Protein AF-X1P4F1-F1 (afdb_monomer_lite)

InterPro domains:
  IPR000850 Adenylate kinase/UMP-CMP kinase [PR00094] (30-45)
  IPR000850 Adenylate kinase/UMP-CMP kinase [PR00094] (47-61)
  IPR007862 Adenylate kinase, active site lid domain [PF05191] (1-32)
  IPR027417 P-loop containing nucleoside triphosphate hydrolase [G3DSA:3.40.50.300] (1-89)
  IPR027417 P-loop containing nucleoside triphosphate hydrolase [SSF52540] (5-84)

Structure (mmCIF, N/CA/C/O backbone):
data_AF-X1P4F1-F1
#
_entry.id   AF-X1P4F1-F1
#
loop_
_atom_site.group_PDB
_atom_site.id
_atom_site.type_symbol
_atom_site.label_atom_id
_atom_site.label_alt_id
_atom_site.label_comp_id
_atom_site.label_asym_id
_atom_site.label_entity_id
_atom_site.label_seq_id
_atom_site.pdbx_PDB_ins_code
_atom_site.Cartn_x
_atom_site.Cartn_y
_atom_site.Cartn_z
_atom_site.occupancy
_atom_site.B_iso_or_equiv
_atom_site.auth_seq_id
_atom_site.auth_comp_id
_atom_site.auth_asym_id
_atom_site.auth_atom_id
_atom_site.pdbx_PDB_model_num
ATOM 1 N N . ARG A 1 1 ? 0.254 -4.384 -21.788 1.00 71.94 1 ARG A N 1
ATOM 2 C CA . ARG A 1 1 ? -0.021 -3.809 -20.450 1.00 71.94 1 ARG A CA 1
ATOM 3 C C . ARG A 1 1 ? -1.416 -4.263 -20.008 1.00 71.94 1 ARG A C 1
ATOM 5 O O . ARG A 1 1 ? -2.354 -3.493 -20.122 1.00 71.94 1 ARG A O 1
ATOM 12 N N . ASN A 1 2 ? -1.598 -5.529 -19.608 1.00 86.12 2 ASN A N 1
ATOM 13 C CA . ASN A 1 2 ? -2.939 -6.143 -19.704 1.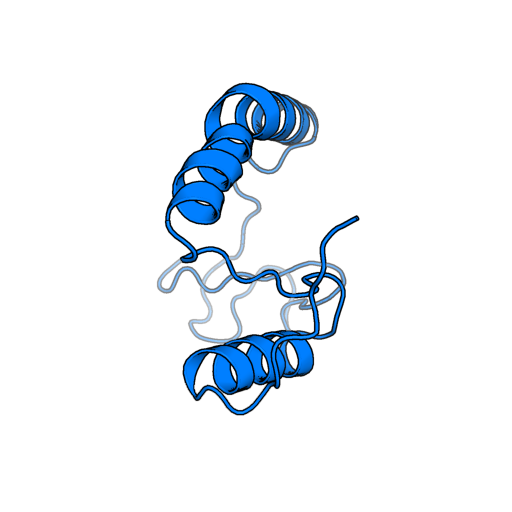00 86.12 2 ASN A CA 1
ATOM 14 C C . ASN A 1 2 ? -3.540 -6.605 -18.367 1.00 86.12 2 ASN A C 1
ATOM 16 O O . ASN A 1 2 ? -4.701 -6.988 -18.346 1.00 86.12 2 ASN A O 1
ATOM 20 N N . CYS A 1 3 ? -2.776 -6.615 -17.267 1.00 93.94 3 CYS A N 1
ATOM 21 C CA . CYS A 1 3 ? -3.220 -7.285 -16.032 1.00 93.94 3 CYS A CA 1
ATOM 22 C C . CYS A 1 3 ? -2.964 -6.527 -14.723 1.00 93.94 3 CYS A C 1
ATOM 24 O O . CYS A 1 3 ? -3.317 -7.044 -13.671 1.00 93.94 3 CYS A O 1
ATOM 26 N N . GLN A 1 4 ? -2.320 -5.354 -14.770 1.00 93.00 4 GLN A N 1
ATOM 27 C CA . GLN A 1 4 ? -2.051 -4.506 -13.594 1.00 93.00 4 GLN A CA 1
ATOM 28 C C . GLN A 1 4 ? -1.369 -5.222 -12.410 1.00 93.00 4 GLN A C 1
ATOM 30 O O . GLN A 1 4 ? -1.490 -4.791 -11.270 1.00 93.00 4 GLN A O 1
ATOM 35 N N . THR A 1 5 ? -0.651 -6.325 -12.655 1.00 95.56 5 THR A N 1
ATOM 36 C CA . THR A 1 5 ? 0.073 -7.018 -11.581 1.00 95.56 5 THR A CA 1
ATOM 37 C C . THR A 1 5 ? 1.179 -6.103 -11.052 1.00 95.56 5 THR A C 1
ATOM 39 O O . THR A 1 5 ? 2.031 -5.709 -11.854 1.00 95.56 5 THR A O 1
ATOM 42 N N . PRO A 1 6 ? 1.175 -5.767 -9.750 1.00 95.19 6 PRO A N 1
ATOM 43 C CA . PRO A 1 6 ? 2.194 -4.912 -9.165 1.00 95.19 6 PRO A CA 1
ATOM 44 C C . PRO A 1 6 ? 3.510 -5.675 -9.003 1.00 95.19 6 PRO A C 1
ATOM 46 O O . PRO A 1 6 ? 3.515 -6.882 -8.760 1.00 95.19 6 PRO A O 1
ATOM 49 N N . TYR A 1 7 ? 4.614 -4.944 -9.115 1.00 96.25 7 TYR A N 1
ATOM 50 C CA . TYR A 1 7 ? 5.970 -5.405 -8.823 1.00 96.25 7 TYR A CA 1
ATOM 51 C C . TYR A 1 7 ? 6.662 -4.350 -7.967 1.00 96.25 7 TYR A C 1
ATOM 53 O O . TYR A 1 7 ? 6.283 -3.179 -7.987 1.00 96.25 7 TYR A O 1
ATOM 61 N N . HIS A 1 8 ? 7.700 -4.760 -7.249 1.00 95.62 8 HIS A N 1
ATOM 62 C CA . HIS A 1 8 ? 8.549 -3.861 -6.482 1.00 95.62 8 HIS A CA 1
ATOM 63 C C . HIS A 1 8 ? 10.011 -4.215 -6.735 1.00 95.62 8 HIS A C 1
ATOM 65 O O . HIS A 1 8 ? 10.393 -5.370 -6.589 1.00 95.62 8 HIS A O 1
ATOM 71 N N . LEU A 1 9 ? 10.849 -3.229 -7.061 1.00 95.00 9 LEU A N 1
ATOM 72 C CA . LEU A 1 9 ? 12.232 -3.465 -7.503 1.00 95.00 9 LEU A CA 1
ATOM 73 C C . LEU A 1 9 ? 13.083 -4.269 -6.502 1.00 95.00 9 LEU A C 1
ATOM 75 O O . LEU A 1 9 ? 13.975 -4.998 -6.916 1.00 95.00 9 LEU A O 1
ATOM 79 N N . VAL A 1 10 ? 12.796 -4.145 -5.202 1.00 93.44 10 VAL A N 1
ATOM 80 C CA . VAL A 1 10 ? 13.530 -4.835 -4.123 1.00 93.44 10 VAL A CA 1
ATOM 81 C C . VAL A 1 10 ? 12.829 -6.112 -3.644 1.00 93.44 10 VAL A C 1
ATOM 83 O O . VAL A 1 10 ? 13.394 -7.196 -3.716 1.00 93.44 10 VAL A O 1
ATOM 86 N N . THR A 1 11 ? 11.601 -6.004 -3.134 1.00 92.38 11 THR A N 1
ATOM 87 C CA . THR A 1 11 ? 10.903 -7.102 -2.445 1.00 92.38 11 THR A CA 1
ATOM 88 C C . THR A 1 11 ? 10.133 -8.049 -3.366 1.00 92.38 11 THR A C 1
ATOM 90 O O . THR A 1 11 ? 9.797 -9.156 -2.953 1.00 92.38 11 THR A O 1
ATOM 93 N N . SER A 1 12 ? 9.830 -7.644 -4.602 1.00 94.25 12 SER A N 1
ATOM 94 C CA . SER A 1 12 ? 9.109 -8.478 -5.571 1.00 94.25 12 SER A CA 1
ATOM 95 C C . SER A 1 12 ? 9.449 -8.068 -7.013 1.00 94.25 12 SER A C 1
ATOM 97 O O . SER A 1 12 ? 8.595 -7.527 -7.727 1.00 94.25 12 SER A O 1
ATOM 99 N N . PRO A 1 13 ? 10.718 -8.228 -7.437 1.00 96.38 13 PRO A N 1
ATOM 100 C CA . PRO A 1 13 ? 11.136 -7.852 -8.780 1.00 96.38 13 PRO A CA 1
ATOM 101 C C . PRO A 1 13 ? 10.558 -8.820 -9.824 1.00 96.38 13 PRO A C 1
ATOM 103 O O . PRO A 1 13 ? 10.344 -9.997 -9.520 1.00 96.38 13 PRO A O 1
ATOM 106 N N . PRO A 1 14 ? 10.320 -8.361 -11.066 1.00 97.19 14 PRO A N 1
ATOM 107 C CA . PRO A 1 14 ? 9.969 -9.260 -12.160 1.00 97.19 14 PRO A CA 1
ATOM 108 C C . PRO A 1 14 ? 11.150 -10.173 -12.509 1.00 97.19 14 PRO A C 1
ATOM 110 O O . PRO A 1 14 ? 12.310 -9.792 -12.332 1.00 97.19 14 PRO A O 1
ATOM 113 N N . LYS A 1 15 ? 10.880 -11.351 -13.082 1.00 97.19 15 LYS A N 1
ATOM 114 C CA . LYS A 1 15 ? 11.948 -12.259 -13.544 1.00 97.19 15 LYS A CA 1
ATOM 115 C C . LYS A 1 15 ? 12.755 -11.663 -14.693 1.00 97.19 15 LYS A C 1
ATOM 117 O O . LYS A 1 15 ? 13.954 -11.909 -14.794 1.00 97.19 15 LYS A O 1
ATOM 122 N N . ALA A 1 16 ? 12.095 -10.909 -15.570 1.00 96.06 16 ALA A N 1
ATOM 123 C CA . ALA A 1 16 ? 12.727 -10.191 -16.669 1.00 96.06 16 ALA A CA 1
ATOM 124 C C . ALA A 1 16 ? 12.485 -8.686 -16.521 1.00 96.06 16 ALA A C 1
ATOM 126 O O . ALA A 1 16 ? 11.350 -8.239 -16.341 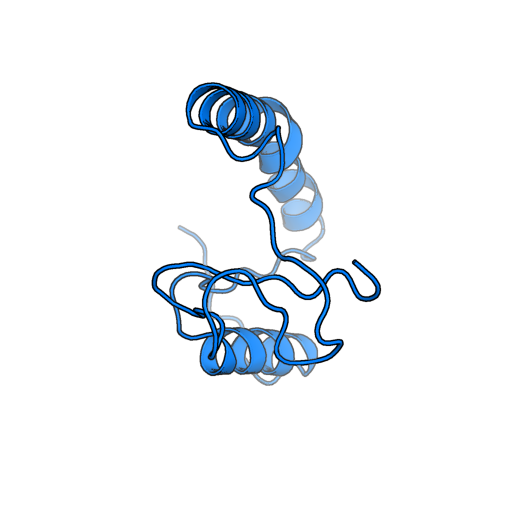1.00 96.06 16 ALA A O 1
ATOM 127 N N . GLN A 1 17 ? 13.553 -7.894 -16.624 1.00 94.56 17 GLN A N 1
ATOM 128 C CA . GLN A 1 17 ? 13.477 -6.443 -16.475 1.00 94.56 17 GLN A CA 1
ATOM 129 C C . GLN A 1 17 ? 12.457 -5.840 -17.450 1.00 94.56 17 GLN A C 1
ATOM 131 O O . GLN A 1 17 ? 12.459 -6.137 -18.644 1.00 94.56 17 GLN A O 1
ATOM 136 N N . GLY A 1 18 ? 11.564 -5.000 -16.923 1.00 94.50 18 GLY A N 1
ATOM 137 C CA . GLY A 1 18 ? 10.546 -4.311 -17.716 1.00 94.50 18 GLY A CA 1
ATOM 138 C C . GLY A 1 18 ? 9.404 -5.196 -18.227 1.00 94.50 18 GLY A C 1
ATOM 139 O O . GLY A 1 18 ? 8.550 -4.691 -18.952 1.00 94.50 18 GLY A O 1
ATOM 140 N N . LYS A 1 19 ? 9.337 -6.486 -17.862 1.00 96.62 19 LYS A N 1
ATOM 141 C CA . LYS A 1 19 ? 8.327 -7.417 -18.383 1.00 96.62 19 LYS A CA 1
ATOM 142 C C . LYS A 1 19 ? 7.538 -8.101 -17.271 1.00 96.62 19 LYS A C 1
ATOM 144 O O . LYS A 1 19 ? 8.090 -8.642 -16.325 1.00 96.62 19 LYS A O 1
ATOM 149 N N . CYS A 1 20 ? 6.219 -8.104 -17.416 1.00 96.94 20 CYS A N 1
ATOM 150 C CA . CYS A 1 20 ? 5.312 -8.780 -16.502 1.00 96.94 20 CYS A CA 1
ATOM 151 C C . CYS A 1 20 ? 5.421 -10.304 -16.649 1.00 96.94 20 CYS A C 1
ATOM 153 O O . CYS A 1 20 ? 5.155 -10.840 -17.726 1.00 96.94 20 CYS A O 1
ATOM 155 N N . ASP A 1 21 ? 5.672 -11.004 -15.547 1.00 97.44 21 ASP A N 1
ATOM 156 C CA . ASP A 1 21 ? 5.780 -12.467 -15.510 1.00 97.44 21 ASP A CA 1
ATOM 157 C C . ASP A 1 21 ? 4.454 -13.187 -15.804 1.00 97.44 21 ASP A C 1
ATOM 159 O O . ASP A 1 21 ? 4.459 -14.347 -16.206 1.00 97.44 21 ASP A O 1
ATOM 163 N N . LYS A 1 22 ? 3.308 -12.513 -15.617 1.00 96.25 22 LYS A N 1
ATOM 164 C CA . LYS A 1 22 ? 1.974 -13.109 -15.816 1.00 96.25 22 LYS A CA 1
ATOM 165 C C . LYS A 1 22 ? 1.427 -12.953 -17.229 1.00 96.25 22 LYS A C 1
ATOM 167 O O . LYS A 1 22 ? 0.807 -13.871 -17.747 1.00 96.25 22 LYS A O 1
ATOM 172 N N . CYS A 1 23 ? 1.597 -11.776 -17.834 1.00 96.31 23 CYS A N 1
ATOM 173 C CA . CYS A 1 23 ? 0.979 -11.457 -19.129 1.00 96.31 23 CYS A CA 1
ATOM 174 C C . CYS A 1 23 ? 1.977 -11.037 -20.213 1.00 96.31 23 CYS A C 1
ATOM 176 O O . CYS A 1 23 ? 1.565 -10.696 -21.317 1.00 96.31 23 CYS A O 1
ATOM 178 N N . GLY A 1 24 ? 3.274 -10.973 -19.897 1.00 95.75 24 GLY A N 1
ATOM 179 C CA . GLY A 1 24 ? 4.320 -10.542 -20.825 1.00 95.75 24 GLY A CA 1
ATOM 180 C C . GLY A 1 24 ? 4.287 -9.060 -21.209 1.00 95.75 24 GLY A C 1
ATOM 181 O O . GLY A 1 24 ? 5.112 -8.635 -22.011 1.00 95.75 24 GLY A O 1
ATOM 182 N N . GLY A 1 25 ? 3.351 -8.273 -20.669 1.00 96.06 25 GLY A N 1
ATOM 183 C CA . GLY A 1 25 ? 3.251 -6.842 -20.939 1.00 96.06 25 GLY A CA 1
ATOM 184 C C . GLY A 1 25 ? 4.385 -6.030 -20.314 1.00 96.06 25 GLY A C 1
ATOM 185 O O . GLY A 1 25 ? 4.948 -6.427 -19.299 1.00 96.06 25 GLY A O 1
ATOM 186 N N . GLU A 1 26 ? 4.663 -4.871 -20.906 1.00 96.12 26 GLU A N 1
ATOM 187 C CA . GLU A 1 26 ? 5.619 -3.888 -20.388 1.00 96.12 26 GLU A CA 1
ATOM 188 C C . GLU A 1 26 ? 5.231 -3.387 -18.983 1.00 96.12 26 GLU A C 1
ATOM 190 O O . GLU A 1 26 ? 4.052 -3.116 -18.718 1.00 96.12 26 GLU A O 1
ATOM 195 N N . LEU A 1 27 ? 6.227 -3.269 -18.104 1.00 96.56 27 LEU A N 1
ATOM 196 C CA . LEU A 1 27 ? 6.130 -2.660 -16.779 1.00 96.56 27 LEU A CA 1
ATOM 197 C C . LEU A 1 27 ? 6.580 -1.199 -16.823 1.00 96.56 27 LEU A C 1
ATOM 199 O O . LEU A 1 27 ? 7.473 -0.836 -17.582 1.00 96.56 27 LEU A O 1
ATOM 203 N N . TYR A 1 28 ? 5.983 -0.376 -15.971 1.00 95.06 28 TYR A N 1
ATOM 204 C CA . TYR A 1 28 ? 6.303 1.040 -15.841 1.00 95.06 28 TYR A CA 1
ATOM 205 C C . TYR A 1 28 ? 6.082 1.478 -14.391 1.00 95.06 28 TYR A C 1
ATOM 207 O O . TYR A 1 28 ? 5.272 0.882 -13.679 1.00 95.06 28 TYR A O 1
ATOM 215 N N . GLN A 1 29 ? 6.793 2.518 -13.963 1.00 95.25 29 GLN A N 1
ATOM 216 C CA . GLN A 1 29 ? 6.506 3.211 -12.710 1.00 95.25 29 GLN A CA 1
ATOM 217 C C . GLN A 1 29 ? 5.312 4.136 -12.930 1.00 95.25 29 GLN A C 1
ATOM 219 O O . GLN A 1 29 ? 5.246 4.829 -13.949 1.00 95.25 29 GLN A O 1
ATOM 224 N N . ARG A 1 30 ? 4.348 4.141 -12.009 1.00 95.25 30 ARG A N 1
ATOM 225 C CA . ARG A 1 30 ? 3.206 5.048 -12.132 1.00 95.25 30 ARG A CA 1
ATOM 226 C C . ARG A 1 30 ? 3.675 6.502 -12.003 1.00 95.25 30 ARG A C 1
ATOM 228 O O . ARG A 1 30 ? 4.616 6.764 -11.258 1.00 95.25 30 ARG A O 1
ATOM 235 N N . PRO A 1 31 ? 3.020 7.453 -12.691 1.00 95.50 31 PRO A N 1
ATOM 236 C CA . PRO A 1 31 ? 3.432 8.857 -12.657 1.00 95.50 31 PRO A CA 1
ATOM 237 C C . PRO A 1 31 ? 3.385 9.467 -11.246 1.00 95.50 31 PRO A C 1
ATOM 239 O O . PRO A 1 31 ? 4.177 10.354 -10.941 1.00 95.50 31 PRO A O 1
ATOM 242 N N . ASP A 1 32 ? 2.495 8.972 -10.382 1.00 94.94 32 ASP A N 1
ATOM 243 C CA . ASP A 1 32 ? 2.316 9.433 -9.003 1.00 94.94 32 ASP A CA 1
ATOM 244 C C . ASP A 1 32 ? 3.205 8.712 -7.972 1.00 94.94 32 ASP A C 1
ATOM 246 O O . ASP A 1 32 ? 3.170 9.051 -6.791 1.00 94.94 32 ASP A O 1
ATOM 250 N N . ASP A 1 33 ? 4.023 7.743 -8.394 1.00 95.31 33 ASP A N 1
ATOM 251 C CA . ASP A 1 33 ? 4.976 7.038 -7.524 1.00 95.31 33 ASP A CA 1
ATOM 252 C C . ASP A 1 33 ? 6.343 7.757 -7.503 1.00 95.31 33 ASP A C 1
ATOM 254 O O . ASP A 1 33 ? 7.393 7.128 -7.636 1.00 95.31 33 ASP A O 1
ATOM 258 N N . ASN A 1 34 ? 6.343 9.086 -7.371 1.00 96.94 34 ASN A N 1
ATOM 259 C CA . ASN A 1 34 ? 7.540 9.914 -7.190 1.00 96.94 34 ASN A CA 1
ATOM 260 C C . ASN A 1 34 ? 7.591 10.486 -5.757 1.00 96.94 34 ASN A C 1
ATOM 262 O O . ASN A 1 34 ? 6.576 10.528 -5.067 1.00 96.94 34 ASN A O 1
ATOM 266 N N . GLU A 1 35 ? 8.768 10.910 -5.291 1.00 97.75 35 GLU A N 1
ATOM 267 C CA . GLU A 1 35 ? 8.966 11.313 -3.889 1.00 97.75 35 GLU A CA 1
ATOM 268 C C . GLU A 1 35 ? 8.066 12.480 -3.452 1.00 97.75 35 GLU A C 1
ATOM 270 O O . GLU A 1 35 ? 7.507 12.451 -2.354 1.00 97.75 35 GLU A O 1
ATOM 275 N N . GLU A 1 36 ? 7.915 13.493 -4.305 1.00 98.06 36 GLU A N 1
ATOM 276 C CA . GLU A 1 36 ? 7.084 14.667 -4.032 1.00 98.06 36 GLU A CA 1
ATOM 277 C C . GLU A 1 36 ? 5.623 14.257 -3.817 1.00 98.06 36 GLU A C 1
ATOM 279 O O . GLU A 1 36 ? 5.051 14.531 -2.760 1.00 98.06 36 GLU A O 1
ATOM 284 N N . THR A 1 37 ? 5.057 13.497 -4.758 1.00 97.81 37 THR A N 1
ATOM 285 C CA . THR A 1 37 ? 3.677 13.009 -4.665 1.00 97.81 37 THR A CA 1
ATOM 286 C C . THR A 1 37 ? 3.484 12.026 -3.507 1.00 97.81 37 THR A C 1
ATOM 288 O O . THR A 1 37 ? 2.437 12.033 -2.861 1.00 97.81 37 THR A O 1
ATOM 291 N N . VAL A 1 38 ? 4.477 11.190 -3.186 1.00 97.56 38 VAL A N 1
ATOM 292 C CA . VAL A 1 38 ? 4.408 10.282 -2.027 1.00 97.56 38 VAL A CA 1
ATOM 293 C C . VAL A 1 38 ? 4.341 11.067 -0.716 1.00 97.56 38 VAL A C 1
ATOM 295 O O . VAL A 1 38 ? 3.531 10.724 0.147 1.00 97.56 38 VAL A O 1
ATOM 298 N N . ARG A 1 39 ? 5.142 12.129 -0.567 1.00 98.25 39 ARG A N 1
ATOM 299 C CA . ARG A 1 39 ? 5.127 12.986 0.627 1.00 98.25 39 ARG A CA 1
ATOM 300 C C . ARG A 1 39 ? 3.768 13.658 0.813 1.00 98.25 39 ARG A C 1
ATOM 302 O O . ARG A 1 39 ? 3.179 13.524 1.882 1.00 98.25 39 ARG A O 1
ATOM 309 N N . GLU A 1 40 ? 3.238 14.280 -0.238 1.00 98.19 40 GLU A N 1
ATOM 310 C CA . GLU A 1 40 ? 1.914 14.912 -0.204 1.00 98.19 40 GLU A CA 1
ATOM 311 C C . GLU A 1 40 ? 0.810 13.895 0.141 1.00 98.19 40 GLU A C 1
ATOM 313 O O . GLU A 1 40 ? -0.043 14.145 0.995 1.00 98.19 40 GLU A O 1
ATOM 318 N N . ARG A 1 41 ? 0.856 12.691 -0.447 1.00 98.00 41 ARG A N 1
ATOM 319 C CA . ARG A 1 41 ? -0.104 11.619 -0.139 1.00 98.00 41 ARG A CA 1
ATOM 320 C C . ARG A 1 41 ? -0.051 11.180 1.323 1.00 98.00 41 ARG A C 1
ATOM 322 O O . ARG A 1 41 ? -1.099 10.854 1.880 1.00 98.00 41 ARG A O 1
ATOM 329 N N . LEU A 1 42 ? 1.130 11.157 1.941 1.00 98.19 42 LEU A N 1
ATOM 330 C CA . LEU A 1 42 ? 1.276 10.843 3.364 1.00 98.19 42 LEU A CA 1
ATOM 331 C C . LEU A 1 42 ? 0.700 11.957 4.245 1.00 98.19 42 LEU A C 1
ATOM 333 O O . LEU A 1 42 ? -0.034 11.658 5.185 1.00 98.19 42 LEU A O 1
ATOM 337 N N . GLU A 1 43 ? 0.956 13.225 3.919 1.00 98.25 43 GLU A N 1
ATOM 338 C CA . GLU A 1 43 ? 0.368 14.369 4.631 1.00 98.25 43 GLU A CA 1
ATOM 339 C C . GLU A 1 43 ? -1.167 14.333 4.583 1.00 98.25 43 GLU A C 1
ATOM 341 O O . GLU A 1 43 ? -1.829 14.406 5.623 1.00 98.25 43 GLU A O 1
ATOM 346 N N . VAL A 1 44 ? -1.742 14.115 3.395 1.00 98.19 44 VAL A N 1
ATOM 347 C CA . VAL A 1 44 ? -3.194 13.968 3.211 1.00 98.19 44 VAL A CA 1
ATOM 348 C C . VAL A 1 44 ? -3.733 12.748 3.963 1.00 98.19 44 VAL A C 1
ATOM 350 O O . VAL A 1 44 ? -4.785 12.840 4.603 1.00 98.19 44 VAL A O 1
ATOM 353 N N . PHE A 1 45 ? -3.025 11.613 3.937 1.00 98.00 45 PHE A N 1
ATOM 354 C CA . PHE A 1 45 ? -3.413 10.419 4.689 1.00 98.00 45 PHE A CA 1
ATOM 355 C C . PHE A 1 45 ? -3.516 10.713 6.190 1.00 98.00 45 PHE A C 1
ATOM 357 O O . PHE A 1 45 ? -4.543 10.402 6.795 1.00 98.00 45 PHE A O 1
ATOM 364 N N . PHE A 1 46 ? -2.508 11.352 6.789 1.00 97.94 46 PHE A N 1
ATOM 365 C CA . PHE A 1 46 ? -2.537 11.681 8.216 1.00 97.94 46 PHE A CA 1
ATOM 366 C C . PHE A 1 46 ? -3.599 12.730 8.560 1.00 97.94 46 PHE A C 1
ATOM 368 O O . PHE A 1 46 ? -4.248 12.612 9.597 1.00 97.94 46 PHE A O 1
ATOM 375 N N . ALA A 1 47 ? -3.825 13.716 7.689 1.00 97.94 47 ALA A N 1
ATOM 376 C CA . ALA A 1 47 ? -4.816 14.761 7.926 1.00 97.94 47 ALA A CA 1
ATOM 377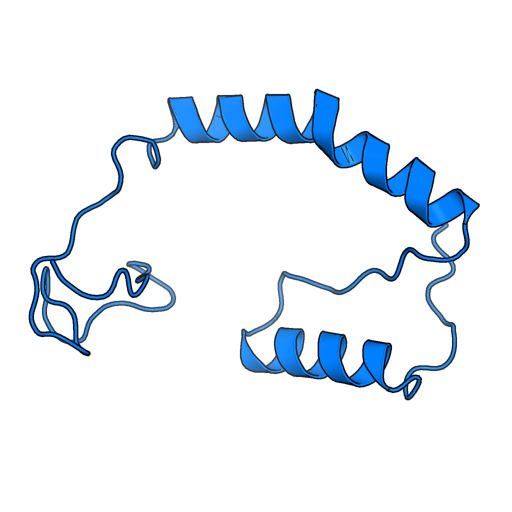 C C . ALA A 1 47 ? -6.268 14.271 7.775 1.00 97.94 47 ALA A C 1
ATOM 379 O O . ALA A 1 47 ? -7.146 14.724 8.508 1.00 97.94 47 ALA A O 1
ATOM 380 N N . GLN A 1 48 ? -6.538 13.370 6.822 1.00 97.25 48 GLN A N 1
ATOM 381 C CA . GLN A 1 48 ? -7.911 13.047 6.405 1.00 97.25 48 GLN A CA 1
ATOM 382 C C . GLN A 1 48 ? -8.296 11.577 6.593 1.00 97.25 48 GLN A C 1
ATOM 384 O O . GLN A 1 48 ? -9.459 11.281 6.858 1.00 97.25 48 GLN A O 1
ATOM 389 N N . THR A 1 49 ? -7.349 10.646 6.465 1.00 97.00 49 THR A N 1
ATOM 390 C CA . THR A 1 49 ? -7.636 9.202 6.534 1.00 97.00 49 THR A CA 1
ATOM 391 C C . THR A 1 49 ? -7.384 8.632 7.927 1.00 97.00 49 THR A C 1
ATOM 393 O O . THR A 1 49 ? -8.229 7.905 8.443 1.00 97.00 49 THR A O 1
ATOM 396 N N . ALA A 1 50 ? -6.273 8.984 8.579 1.00 97.50 50 ALA A N 1
ATOM 397 C CA . ALA A 1 50 ? -5.946 8.494 9.920 1.00 97.50 50 ALA A CA 1
ATOM 398 C C . ALA A 1 50 ? -7.041 8.772 10.981 1.00 97.50 50 ALA A C 1
ATOM 400 O O . ALA A 1 50 ? -7.313 7.870 11.776 1.00 97.50 50 ALA A O 1
ATOM 401 N N . PRO A 1 51 ? -7.763 9.918 10.975 1.00 97.38 51 PRO A N 1
ATOM 402 C CA . PRO A 1 51 ? -8.868 10.155 11.913 1.00 97.38 51 PRO A CA 1
ATOM 403 C C . PRO A 1 51 ? -10.041 9.164 11.790 1.00 97.38 51 PRO A C 1
ATOM 405 O O . PRO A 1 51 ? -10.820 9.006 12.731 1.00 97.38 51 PRO A O 1
ATOM 408 N N . ILE A 1 52 ? -10.175 8.452 10.661 1.00 97.12 52 ILE A N 1
ATOM 409 C CA . ILE A 1 52 ? -11.201 7.410 10.475 1.00 97.12 52 ILE A CA 1
ATOM 410 C C . ILE A 1 52 ? -10.986 6.245 11.460 1.00 97.12 52 ILE A C 1
ATOM 412 O O . ILE A 1 52 ? -11.947 5.572 11.843 1.00 97.12 52 ILE A O 1
ATOM 416 N N . LEU A 1 53 ? -9.753 6.029 11.936 1.00 96.94 53 LEU A N 1
ATOM 417 C CA . LEU A 1 53 ? -9.455 5.015 12.950 1.00 96.94 53 LEU A CA 1
ATOM 418 C C . LEU A 1 53 ? -10.255 5.256 14.238 1.00 96.94 53 LEU A C 1
ATOM 420 O O . LEU A 1 53 ? -10.825 4.312 14.785 1.00 96.94 53 LEU A O 1
ATOM 424 N N . ASP A 1 54 ? -10.398 6.510 14.675 1.00 96.25 54 ASP A N 1
ATOM 425 C CA . ASP A 1 54 ? -11.174 6.854 15.874 1.00 96.25 54 ASP A CA 1
ATOM 426 C C . ASP A 1 54 ? -12.663 6.528 15.714 1.00 96.25 54 ASP A C 1
ATOM 428 O O . ASP A 1 54 ? -13.322 6.105 16.668 1.00 96.25 54 ASP A O 1
ATOM 432 N N . TYR A 1 55 ? -13.201 6.696 14.503 1.00 96.88 55 TYR A N 1
ATOM 433 C CA . TYR A 1 55 ? -14.594 6.378 14.193 1.00 96.88 55 TYR A CA 1
ATOM 434 C C . TYR A 1 55 ? -14.891 4.880 14.352 1.00 96.88 55 TYR A C 1
ATOM 436 O O . TYR A 1 55 ? -15.923 4.516 14.926 1.00 96.88 55 TYR A O 1
ATOM 444 N N . TYR A 1 56 ? -13.988 4.007 13.892 1.00 97.12 56 TYR A N 1
ATOM 445 C CA . TYR A 1 56 ? -14.141 2.556 14.044 1.00 97.12 56 TYR A CA 1
ATOM 446 C C . TYR A 1 56 ? -13.765 2.057 15.440 1.00 97.12 56 TYR A C 1
ATOM 448 O O . TYR A 1 56 ? -14.413 1.134 15.944 1.00 97.12 56 TYR A O 1
ATOM 456 N N . ARG A 1 57 ? -12.791 2.698 16.103 1.00 96.06 57 ARG A N 1
ATOM 457 C CA . ARG A 1 57 ? -12.415 2.389 17.489 1.00 96.06 57 ARG A CA 1
ATOM 458 C C . ARG A 1 57 ? -13.598 2.582 18.438 1.00 96.06 57 ARG A C 1
ATOM 460 O O . ARG A 1 57 ? -13.911 1.679 19.202 1.00 96.06 57 ARG A O 1
ATOM 467 N N . LYS A 1 58 ? -14.340 3.691 18.311 1.00 96.94 58 LYS A N 1
ATOM 468 C CA . LYS A 1 58 ? -15.558 3.966 19.109 1.00 96.94 58 LYS A CA 1
ATOM 469 C C . LYS A 1 58 ? -16.681 2.939 18.919 1.00 96.94 58 LYS A C 1
ATOM 471 O O . LYS A 1 58 ? -17.566 2.851 19.762 1.00 96.94 58 LYS A O 1
ATOM 476 N N . GLN A 1 59 ? -1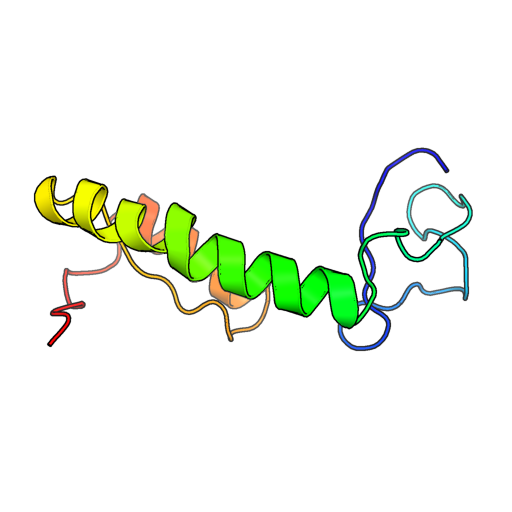6.669 2.187 17.820 1.00 96.88 59 GLN A N 1
ATOM 477 C CA . GLN A 1 59 ? -17.658 1.146 17.527 1.00 96.88 59 GLN A CA 1
ATOM 478 C C . GLN A 1 59 ? -17.187 -0.260 17.917 1.00 96.88 59 GLN A C 1
ATOM 480 O O . GLN A 1 59 ? -17.907 -1.215 17.636 1.00 96.88 59 GLN A O 1
ATOM 485 N N . ASN A 1 60 ? -15.990 -0.405 18.503 1.00 94.19 60 ASN A N 1
ATOM 486 C CA . ASN A 1 60 ? -15.326 -1.696 18.711 1.00 94.19 60 ASN A CA 1
ATOM 487 C C . ASN A 1 60 ? -15.215 -2.518 17.410 1.00 94.19 60 ASN A C 1
ATOM 489 O O . ASN A 1 60 ? -15.389 -3.733 17.408 1.00 94.19 60 ASN A O 1
ATOM 493 N N . LYS A 1 61 ? -14.971 -1.837 16.280 1.00 93.50 61 LYS A N 1
ATOM 494 C CA . LYS A 1 61 ? -14.814 -2.447 14.944 1.00 93.50 61 LYS A CA 1
ATOM 495 C C . LYS A 1 61 ? -13.394 -2.337 14.390 1.00 93.50 61 LYS A C 1
ATOM 497 O O . LYS A 1 61 ? -13.146 -2.781 13.273 1.00 93.50 61 LYS A O 1
ATOM 502 N N . LEU A 1 62 ? -12.484 -1.701 15.125 1.00 95.38 62 LEU A N 1
ATOM 503 C CA . LEU A 1 62 ? -11.087 -1.575 14.731 1.00 95.38 62 LEU A CA 1
ATOM 504 C C . LEU A 1 62 ? -10.296 -2.758 15.287 1.00 95.38 62 LEU A C 1
ATOM 506 O O . LEU A 1 62 ? -10.314 -2.988 16.492 1.00 95.38 62 LEU A O 1
ATOM 510 N N . ILE A 1 63 ? -9.576 -3.454 14.410 1.00 94.56 63 ILE A N 1
ATOM 511 C CA . ILE A 1 63 ? -8.555 -4.427 14.791 1.00 94.56 63 ILE A CA 1
ATOM 512 C C . ILE A 1 63 ? -7.277 -4.055 14.044 1.00 94.56 63 ILE A C 1
ATOM 514 O O . ILE A 1 63 ? -7.314 -3.806 12.838 1.00 94.56 63 ILE A O 1
ATOM 518 N N . GLU A 1 64 ? -6.168 -3.966 14.772 1.00 94.31 64 GLU A N 1
ATOM 519 C CA . GLU A 1 64 ? -4.862 -3.589 14.233 1.00 94.31 64 GLU A CA 1
ATOM 520 C C . GLU A 1 64 ? -4.051 -4.845 13.883 1.00 94.31 64 GLU A C 1
ATOM 522 O O . GLU A 1 64 ? -4.144 -5.865 14.563 1.00 94.31 64 GLU A O 1
ATOM 527 N N . VAL A 1 65 ? -3.288 -4.771 12.790 1.00 94.69 65 VAL A N 1
ATOM 528 C CA . VAL A 1 65 ? -2.440 -5.853 12.266 1.00 94.69 65 VAL A CA 1
ATOM 529 C C . VAL A 1 65 ? -1.079 -5.266 11.903 1.00 94.69 65 VAL A C 1
ATOM 531 O O . VAL A 1 65 ? -1.012 -4.182 11.313 1.00 94.69 65 VAL A O 1
ATOM 534 N N . ASN A 1 66 ? 0.013 -5.970 12.212 1.00 94.31 66 ASN A N 1
ATOM 535 C CA . ASN A 1 66 ? 1.360 -5.483 11.914 1.00 94.31 66 ASN A CA 1
ATOM 536 C C . ASN A 1 66 ? 1.713 -5.611 10.418 1.00 94.31 66 ASN A C 1
ATOM 538 O O . ASN A 1 66 ? 2.133 -6.662 9.938 1.00 94.31 66 ASN A O 1
ATOM 542 N N . GLY A 1 67 ? 1.623 -4.500 9.682 1.00 94.62 67 GLY A N 1
ATOM 543 C CA . GLY A 1 67 ? 1.945 -4.439 8.250 1.00 94.62 67 GLY A CA 1
ATOM 544 C C . GLY A 1 67 ? 3.433 -4.553 7.881 1.00 94.62 67 GLY A C 1
ATOM 545 O O . GLY A 1 67 ? 3.741 -4.609 6.694 1.00 94.62 67 GLY A O 1
ATOM 546 N N . ASN A 1 68 ? 4.353 -4.593 8.853 1.00 94.56 68 ASN A N 1
ATOM 547 C CA . ASN A 1 68 ? 5.801 -4.671 8.600 1.00 94.56 68 ASN A CA 1
ATOM 548 C C . ASN A 1 68 ? 6.334 -6.114 8.475 1.00 94.56 68 ASN A C 1
ATOM 550 O O . ASN A 1 68 ? 7.542 -6.309 8.334 1.00 94.56 68 ASN A O 1
ATOM 554 N N . LEU A 1 69 ? 5.464 -7.124 8.561 1.00 94.06 69 LEU A N 1
ATOM 555 C CA . LEU A 1 69 ? 5.827 -8.538 8.418 1.00 94.06 69 LEU A CA 1
ATOM 556 C C . LEU A 1 69 ? 5.886 -8.971 6.940 1.00 94.06 69 LEU A C 1
ATOM 558 O O . LEU A 1 69 ? 5.515 -8.226 6.029 1.00 94.06 69 LEU A O 1
ATOM 562 N N . GLY A 1 70 ? 6.323 -10.207 6.674 1.00 93.94 70 GLY A N 1
ATOM 563 C CA . GLY A 1 70 ? 6.265 -10.777 5.329 1.00 93.94 70 GLY A CA 1
ATOM 564 C C . GLY A 1 70 ? 4.823 -10.943 4.829 1.00 93.94 70 GLY A C 1
ATOM 565 O O . GLY A 1 70 ? 3.901 -11.164 5.610 1.00 93.94 70 GLY A O 1
ATOM 566 N N . ILE A 1 71 ? 4.613 -10.920 3.504 1.00 93.50 71 ILE A N 1
ATOM 567 C CA . ILE A 1 71 ? 3.271 -10.993 2.878 1.00 93.50 71 ILE A CA 1
ATOM 568 C C . ILE A 1 71 ? 2.427 -12.158 3.432 1.00 93.50 71 ILE A C 1
ATOM 570 O O . ILE A 1 71 ? 1.246 -11.989 3.726 1.00 93.50 71 ILE A O 1
ATOM 574 N N . GLN A 1 72 ? 3.030 -13.342 3.595 1.00 96.19 72 GLN A N 1
ATOM 575 C CA . GLN A 1 72 ? 2.339 -14.532 4.113 1.00 96.19 72 GLN A CA 1
ATOM 576 C C . GLN A 1 72 ? 2.051 -14.460 5.620 1.00 96.19 72 GLN A C 1
ATOM 578 O O . GLN A 1 72 ? 1.148 -15.129 6.111 1.00 96.19 72 GLN A O 1
ATOM 583 N N . GLU A 1 73 ? 2.822 -13.685 6.376 1.00 96.06 73 GLU A N 1
ATOM 584 C CA . GLU A 1 73 ? 2.606 -13.473 7.809 1.00 96.06 73 GLU A CA 1
ATOM 585 C C . GLU A 1 73 ? 1.461 -12.495 8.030 1.00 96.06 73 GLU A C 1
ATOM 587 O O . GLU A 1 73 ? 0.502 -12.853 8.708 1.00 96.06 73 GLU A O 1
ATOM 592 N N . VAL A 1 74 ? 1.491 -11.347 7.344 1.00 96.25 74 VAL A N 1
ATOM 593 C CA . VAL A 1 74 ? 0.392 -10.370 7.363 1.00 96.25 74 VAL A CA 1
ATOM 594 C C . VAL A 1 74 ? -0.922 -11.032 6.940 1.00 96.25 74 VAL A C 1
ATOM 596 O O . VAL A 1 74 ? -1.936 -10.890 7.618 1.00 96.25 74 VAL A O 1
ATOM 599 N N . ALA A 1 75 ? -0.917 -11.819 5.856 1.00 97.00 75 ALA A N 1
ATOM 600 C CA . ALA A 1 75 ? -2.115 -12.525 5.398 1.00 97.00 75 ALA A CA 1
ATOM 601 C C . ALA A 1 75 ? -2.664 -13.506 6.450 1.00 97.00 75 ALA A C 1
ATOM 603 O O . ALA A 1 75 ? -3.879 -13.590 6.637 1.00 97.00 75 ALA A O 1
ATOM 604 N N . ARG A 1 76 ? -1.785 -14.234 7.151 1.00 96.62 76 ARG A N 1
ATOM 605 C CA . ARG A 1 76 ? -2.191 -15.138 8.238 1.00 96.62 76 ARG A CA 1
ATOM 606 C C . ARG A 1 76 ? -2.779 -14.375 9.419 1.00 96.62 76 ARG A C 1
ATOM 608 O O . ARG A 1 76 ? -3.808 -14.802 9.933 1.00 96.62 76 ARG A O 1
ATOM 615 N N . GLU A 1 77 ? -2.169 -13.261 9.811 1.00 95.88 77 GLU A N 1
ATOM 616 C CA . GLU A 1 77 ? -2.644 -12.419 10.914 1.00 95.88 77 GLU A CA 1
ATOM 617 C C . GLU A 1 77 ? -4.047 -11.866 10.622 1.00 95.88 77 GLU A C 1
ATOM 619 O O . GLU A 1 77 ? -4.959 -12.056 11.425 1.00 95.88 77 GLU A O 1
ATOM 624 N N . VAL A 1 78 ? -4.269 -11.321 9.417 1.00 96.44 78 VAL A N 1
ATOM 625 C CA . VAL A 1 78 ? -5.593 -10.848 8.972 1.00 96.44 78 VAL A CA 1
ATOM 626 C C . VAL A 1 78 ? -6.641 -11.967 9.016 1.00 96.44 78 VAL A C 1
ATOM 628 O O . VAL A 1 78 ? -7.743 -11.763 9.522 1.00 96.44 78 VAL A O 1
ATOM 631 N N . ILE A 1 79 ? -6.323 -13.160 8.499 1.00 96.44 79 ILE A N 1
ATOM 632 C CA . ILE A 1 79 ? -7.265 -14.292 8.489 1.00 96.44 79 ILE A CA 1
ATOM 633 C C . ILE A 1 79 ? -7.592 -14.753 9.913 1.00 96.44 79 ILE A C 1
ATOM 635 O O . ILE A 1 79 ? -8.757 -15.017 10.210 1.00 96.44 79 ILE A O 1
ATOM 639 N N . SER A 1 80 ? -6.586 -14.847 10.782 1.00 95.00 80 SER A N 1
ATOM 640 C CA . SER A 1 80 ? -6.756 -15.288 12.169 1.00 95.00 80 SER A CA 1
ATOM 641 C C . SER A 1 80 ? -7.663 -14.334 12.953 1.00 95.00 80 SER A C 1
ATOM 643 O O . SER A 1 80 ? -8.599 -14.772 13.627 1.00 95.00 80 SER A O 1
ATOM 645 N N . VAL A 1 81 ? -7.467 -13.024 12.763 1.00 93.94 81 VAL A N 1
ATOM 646 C CA . VAL A 1 81 ? -8.325 -11.971 13.317 1.00 93.94 81 VAL A CA 1
ATOM 647 C C . VAL A 1 81 ? -9.774 -12.108 12.834 1.00 93.94 81 VAL A C 1
ATOM 649 O O . VAL A 1 81 ? -10.696 -12.089 13.646 1.00 93.94 81 VAL A O 1
ATOM 652 N N . LEU A 1 82 ? -9.998 -12.308 11.530 1.00 93.44 82 LEU A N 1
ATOM 653 C CA . LEU A 1 82 ? -11.350 -12.448 10.969 1.00 93.44 82 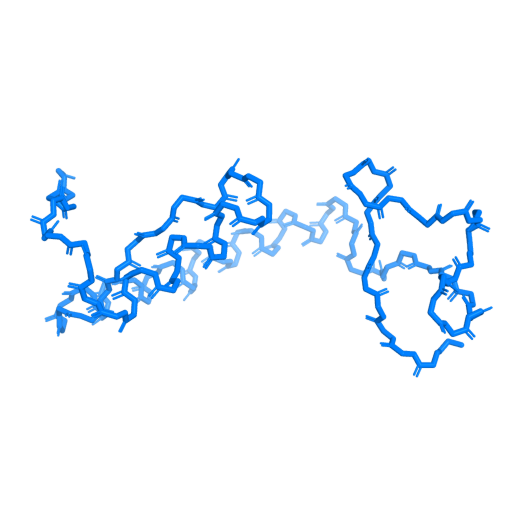LEU A CA 1
ATOM 654 C C . LEU A 1 82 ? -12.082 -13.714 11.436 1.00 93.44 82 LEU A C 1
ATOM 656 O O . LEU A 1 82 ? -13.312 -13.740 11.450 1.00 93.44 82 LEU A O 1
ATOM 660 N N . ARG A 1 83 ? -11.345 -14.765 11.806 1.00 94.06 83 ARG A N 1
ATOM 661 C CA . ARG A 1 83 ? -11.907 -16.011 12.347 1.00 94.06 83 ARG A CA 1
ATOM 662 C C . ARG A 1 83 ? -12.153 -15.967 13.856 1.00 94.06 83 ARG A C 1
ATOM 664 O O . ARG A 1 83 ? -12.753 -16.901 14.380 1.00 94.06 83 ARG A O 1
ATOM 671 N N . GLY A 1 84 ? -11.707 -14.915 14.546 1.00 87.12 84 GLY A N 1
ATOM 672 C CA . GLY A 1 84 ? -11.797 -14.816 16.005 1.00 87.12 84 GLY A CA 1
ATOM 673 C C . GLY A 1 84 ? -10.855 -15.777 16.738 1.00 87.12 84 GLY A C 1
ATOM 674 O O . GLY A 1 84 ? -11.120 -16.145 17.877 1.00 87.12 84 GLY A O 1
ATOM 675 N N . GLU A 1 85 ? -9.771 -16.211 16.087 1.00 78.50 85 GLU A N 1
ATOM 676 C CA . GLU A 1 85 ? -8.783 -17.144 16.654 1.00 78.50 85 GLU A CA 1
ATOM 677 C C . GLU A 1 85 ? -7.776 -16.440 17.588 1.00 78.50 85 GLU A C 1
ATOM 679 O O . GLU A 1 85 ? -7.030 -17.101 18.311 1.00 78.50 85 GLU A O 1
ATOM 684 N N . VAL A 1 86 ? -7.760 -15.103 17.595 1.00 64.44 86 VAL A N 1
ATOM 685 C CA . VAL A 1 86 ? -6.897 -14.285 18.456 1.00 64.44 86 VAL A CA 1
ATOM 686 C C . VAL A 1 86 ? -7.712 -13.763 19.638 1.00 64.44 86 VAL A C 1
ATOM 688 O O . VAL A 1 86 ? -8.629 -12.963 19.464 1.00 64.44 86 VAL A O 1
ATOM 691 N N . SER A 1 87 ? -7.359 -14.199 20.850 1.00 53.25 87 SER A N 1
ATOM 692 C CA . SER A 1 87 ? -7.861 -13.605 22.092 1.00 53.25 87 SER A CA 1
ATOM 693 C C . SER A 1 87 ? -7.438 -12.139 22.179 1.00 53.25 87 SER A C 1
ATOM 695 O O . SER A 1 87 ? -6.272 -11.811 21.966 1.00 53.25 87 SER A O 1
ATOM 697 N N . ASP A 1 88 ? -8.404 -11.287 22.506 1.00 53.06 88 ASP A N 1
ATOM 698 C CA . ASP A 1 88 ? -8.330 -9.832 22.638 1.00 53.06 88 ASP A CA 1
ATOM 699 C C . ASP A 1 88 ? -7.149 -9.372 23.523 1.00 53.06 88 ASP A C 1
ATOM 701 O O . ASP A 1 88 ? -7.264 -9.257 24.742 1.00 53.06 88 ASP A O 1
ATOM 705 N N . ASN A 1 89 ? -5.973 -9.175 22.916 1.00 47.06 89 ASN A N 1
ATOM 706 C CA . ASN A 1 89 ? -4.747 -8.753 23.606 1.00 47.06 89 ASN A CA 1
ATOM 707 C C . ASN A 1 89 ? -4.177 -7.427 23.082 1.00 47.06 89 ASN A C 1
ATOM 709 O O . ASN A 1 89 ? -3.124 -6.991 23.542 1.00 47.06 89 ASN A O 1
ATOM 713 N N . HIS A 1 90 ? -4.875 -6.739 22.175 1.00 48.78 90 HIS A N 1
ATOM 714 C CA . HIS A 1 90 ? -4.506 -5.385 21.762 1.00 48.78 90 HIS A CA 1
ATOM 715 C C . HIS A 1 90 ? -5.208 -4.354 22.655 1.00 48.78 90 HIS A C 1
ATOM 717 O O . HIS A 1 90 ? -6.051 -3.575 22.217 1.00 48.78 90 HIS A O 1
ATOM 723 N N . LYS A 1 91 ? -4.825 -4.325 23.940 1.00 36.94 91 LYS A N 1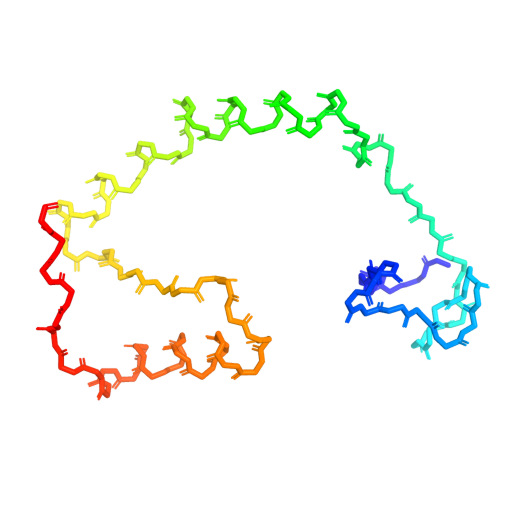
ATOM 724 C CA . LYS A 1 91 ? -4.955 -3.093 24.725 1.00 36.94 91 LYS A CA 1
ATOM 725 C C . LYS A 1 91 ? -3.949 -2.099 24.155 1.00 36.94 91 LYS A C 1
ATOM 727 O O . LYS A 1 91 ? -2.766 -2.164 24.473 1.00 36.94 91 LYS A O 1
ATOM 732 N N . VAL A 1 92 ? -4.425 -1.224 23.277 1.00 43.22 92 VAL A N 1
ATOM 733 C CA . VAL A 1 92 ? -3.687 -0.030 22.870 1.00 43.22 92 VAL A CA 1
ATOM 734 C C . VAL A 1 92 ? -3.603 0.875 24.102 1.00 43.22 92 VAL A C 1
ATOM 736 O O . VAL A 1 92 ? -4.636 1.311 24.616 1.00 43.22 92 VAL A O 1
ATOM 739 N N . SER A 1 93 ? -2.385 1.040 24.623 1.00 33.12 93 SER A N 1
ATOM 740 C CA . SER A 1 93 ? -2.024 2.058 25.619 1.00 33.12 93 SER A CA 1
ATOM 741 C C . SER A 1 93 ? -2.241 3.468 25.083 1.00 33.12 93 SER A C 1
ATOM 743 O O . SER A 1 93 ? -2.044 3.663 23.863 1.00 33.12 93 SER A O 1
#

pLDDT: mean 91.15, std 14.13, range [33.12, 98.25]

Sequence (93 aa):
RNCQTPYHLVTSPPKAQGKCDKCGGELYQRPDDNEETVRERLEVFFAQTAPILDYYRKQNKLIEVNGNLGIQEVAREVISVLRGEVSDNHKVS

Foldseek 3Di:
DPDPDDADVPPGHAPDPQADPPPRHGDDDDPCPDPVNVVVVVVCCVVPVVVVQVVCVVVVNDDDFDPPDDPVRSVVRVVCVVVVVDDPPPPPD

Radius of gyration: 18.0 Å; chains: 1; bounding box: 31×32×47 Å

Organism: NCBI:txid412755

Secondary structure (DSSP, 8-state):
--S----BTTTB--SBTTB-TTT-PBP---TT-SHHHHHHHHHHIIIIITTHHHHHHTTT------TTS-HHHHHHHHHHHHHT-S-S-----